Protein 8YK7 (pdb70)

Nearest PDB structures (foldseek):
  8yk7-assembly1_A  TM=1.013E+00  e=9.615E-17  Limosilactobacillus reuteri
  6sx1-assembly1_A  TM=9.581E-01  e=2.178E-10  Lactobacillus acidophilus NCFM
  6s5x-assembly1_A  TM=9.451E-01  e=1.793E-09  Streptococcus agalactiae
  6s5z-assembly2_B  TM=9.216E-01  e=1.908E-09  Streptococcus pyogenes
  6s5y-assembly6_F  TM=9.510E-01  e=7.464E-09  Streptococcus agalactiae

InterPro domains:
  IPR005877 YSIRK Gram-positive signal peptide [PF04650] (17-41)
  IPR005877 YSIRK Gram-positive signal peptide [TIGR01168] (12-47)
  IPR012706 Rib/alpha/Esp surface antigen repeat [TIGR02331] (1205-1282)
  IPR012706 Rib/alpha/Esp surface antigen repeat [TIGR02331] (1286-1363)
  IPR012706 Rib/alpha/Esp surface antigen repeat [TIGR02331] (1367-1444)
  IPR012706 Rib/alpha/Esp surface antigen repeat [TIGR02331] (1448-1523)
  IPR012706 Rib/alpha/Esp surface antigen repeat [TIGR02331] (1527-1591)
  IPR012706 Rib/alpha/Esp surface antigen repeat [TIGR02331] (1600-1668)
  IPR013783 Immunoglobulin-like fold [G3DSA:2.60.40.10] (894-987)
  IPR019931 LPXTG cell wall anchor motif [PF00746] (1719-1752)
  IPR019931 LPXTG cell wall anchor motif [PS50847] (1725-1763)
  IPR044055 Long Rib domain [PF18957] (893-985)
  IPR046776 Putative pectate lyase-like adhesive domain [PF20585] (189-336)
  IPR059115 Rib domain [PF08428] (1193-1267)
  IPR059115 Rib domain [PF08428] (1274-1348)
  IPR059115 Rib domain [PF08428] (1355-1429)
  IPR059115 Rib domain [PF08428] (1436-1510)
  IPR059115 Rib domain [PF08428] (1515-1591)
  IPR059115 Rib domain [PF08428] (1595-1663)

Solvent-accessible surface area: 4847 Å² total; per-residue (Å²): 148,140,92,52,34,20,94,70,75,104,16,85,34,76,88,1,84,10,94,42,50,84,92,12,84,23,20,86,0,0,135,23,80,115,92,15,35,144,67,14,140,46,69,36,124,108,113,16,88,26,90,86,92,27,103,26,115,14,36,0,14,0,24,5,88,78,49,21,123,31,91,11,104,16,46,0,60,3,61,140

Structure (mmCIF, N/CA/C/O backbone):
data_8YK7
#
_entry.id   8YK7
#
_cell.length_a   76.274
_cell.length_b   76.274
_cell.length_c   23.326
_cell.angle_alpha   90.00
_cell.angle_beta   90.00
_cell.angle_gamma   120.00
#
_symmetry.space_group_name_H-M   'P 61'
#
loop_
_entity.id
_entity.type
_entity.pdbx_description
1 polymer 'YSIRK signal domain/LPXTG anchor domain surface protein'
2 non-polymer 'COPPER (II) ION'
3 non-polymer 'SODIUM ION'
4 non-polymer 1,2-ETHANEDIOL
5 water water
#
loop_
_atom_site.group_PDB
_atom_site.id
_atom_site.type_symbol
_atom_site.label_atom_id
_atom_site.label_alt_id
_atom_site.label_comp_id
_atom_site.label_asym_id
_atom_site.label_entity_id
_atom_site.label_seq_id
_atom_site.pdbx_PDB_ins_code
_atom_site.Cartn_x
_atom_site.Cartn_y
_atom_site.Cartn_z
_atom_site.occupancy
_atom_site.B_iso_or_equiv
_atom_site.auth_seq_id
_atom_site.auth_comp_id
_atom_site.auth_asym_id
_atom_site.auth_atom_id
_atom_site.pdbx_PDB_model_num
ATOM 1 N N . SER A 1 1 ? -20.129 11.976 15.990 1.00 18.32 1189 SER A N 1
ATOM 2 C CA . SER A 1 1 ? -18.769 12.560 16.115 1.00 18.76 1189 SER A CA 1
ATOM 3 C C . SER A 1 1 ? -18.855 14.080 16.108 1.00 13.05 1189 SER A C 1
ATOM 4 O O . SER A 1 1 ? -19.888 14.636 15.759 1.00 11.90 1189 SER A O 1
ATOM 7 N N . VAL A 1 2 ? -17.764 14.750 16.493 1.00 16.18 1190 VAL A N 1
ATOM 8 C CA . VAL A 1 2 ? -17.759 16.198 16.463 1.00 15.87 1190 VAL A CA 1
ATOM 9 C C . VAL A 1 2 ? -17.362 16.608 15.056 1.00 14.49 1190 VAL A C 1
ATOM 10 O O . VAL A 1 2 ? -16.307 16.208 14.569 1.00 20.11 1190 VAL A O 1
ATOM 14 N N A THR A 1 3 ? -18.208 17.432 14.429 0.64 11.44 1191 THR A N 1
ATOM 15 N N B THR A 1 3 ? -18.246 17.343 14.383 0.36 15.83 1191 THR A N 1
ATOM 16 C CA A THR A 1 3 ? -18.001 17.872 13.056 0.64 13.27 1191 THR A CA 1
ATOM 17 C CA B THR A 1 3 ? -17.936 17.869 13.066 0.36 17.40 1191 THR A CA 1
ATOM 18 C C A THR A 1 3 ? -18.182 19.383 12.938 0.64 13.49 1191 THR A C 1
ATOM 19 C C B THR A 1 3 ? -18.141 19.379 13.080 0.36 18.30 1191 THR A C 1
ATOM 20 O O A THR A 1 3 ? -19.299 19.909 13.050 0.64 17.67 1191 THR A O 1
ATOM 21 O O B THR A 1 3 ? -19.197 19.880 13.475 0.36 23.18 1191 THR A O 1
ATOM 28 N N . THR A 1 4 ? -17.076 20.085 12.705 1.00 11.77 1192 THR A N 1
ATOM 29 C CA . THR A 1 4 ? -17.159 21.492 12.379 1.00 10.91 1192 THR A CA 1
ATOM 30 C C . THR A 1 4 ? -17.392 21.595 10.877 1.00 11.29 1192 THR A C 1
ATOM 31 O O . THR A 1 4 ? -17.348 20.608 10.155 1.00 9.81 1192 THR A O 1
ATOM 35 N N . ASP A 1 5 ? -17.591 22.813 10.382 1.00 9.84 1193 ASP A N 1
ATOM 36 C CA . ASP A 1 5 ? -17.724 23.032 8.955 1.00 8.99 1193 ASP A CA 1
ATOM 37 C C . ASP A 1 5 ? -16.465 22.539 8.242 1.00 9.22 1193 ASP A C 1
ATOM 38 O O . ASP A 1 5 ? -16.557 21.977 7.147 1.00 10.97 1193 ASP A O 1
ATOM 43 N N . ALA A 1 6 ? -15.289 22.713 8.860 1.00 8.70 1194 ALA A N 1
ATOM 44 C CA . ALA A 1 6 ? -14.069 22.232 8.226 1.00 9.00 1194 ALA A CA 1
ATOM 45 C C . ALA A 1 6 ? -14.031 20.706 8.103 1.00 10.63 1194 ALA A C 1
ATOM 46 O O . ALA A 1 6 ? -13.347 20.191 7.225 1.00 12.33 1194 ALA A O 1
ATOM 48 N N . ASP A 1 7 ? -14.735 19.987 8.975 1.00 11.72 1195 ASP A N 1
ATOM 49 C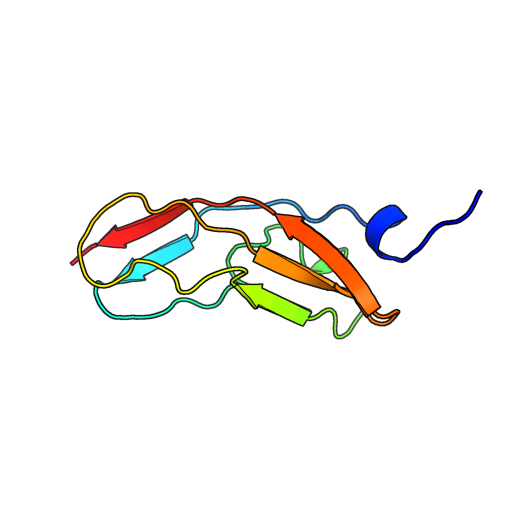 CA . ASP A 1 7 ? -14.863 18.551 8.826 1.00 14.34 1195 ASP A CA 1
ATOM 50 C C . ASP A 1 7 ? -15.848 18.219 7.705 1.00 15.49 1195 ASP A C 1
ATOM 51 O O . ASP A 1 7 ? -15.671 17.219 7.012 1.00 21.87 1195 ASP A O 1
ATOM 56 N N . LYS A 1 8 ? -16.896 19.037 7.558 1.00 14.13 1196 LYS A N 1
ATOM 57 C CA . LYS A 1 8 ? -18.016 18.732 6.678 1.00 14.65 1196 LYS A CA 1
ATOM 58 C C . LYS A 1 8 ? -17.671 19.003 5.204 1.00 12.77 1196 LYS A C 1
ATOM 59 O O . LYS A 1 8 ? -18.083 18.266 4.295 1.00 14.55 1196 LYS A O 1
ATOM 61 N N . TYR A 1 9 ? -16.932 20.084 4.951 1.00 11.37 1197 TYR A N 1
ATOM 62 C CA . TYR A 1 9 ? -16.694 20.581 3.601 1.00 11.61 1197 TYR A CA 1
ATOM 63 C C . TYR A 1 9 ? -15.277 20.231 3.146 1.00 10.67 1197 TYR A C 1
ATOM 64 O O . TYR A 1 9 ? -14.353 20.152 3.954 1.00 14.04 1197 TYR A O 1
ATOM 73 N N . THR A 1 10 ? -15.105 20.097 1.827 1.00 10.72 1198 THR A N 1
ATOM 74 C CA . THR A 1 10 ? -13.837 19.699 1.238 1.00 10.83 1198 THR A CA 1
ATOM 75 C C . THR A 1 10 ? -13.505 20.642 0.083 1.00 9.22 1198 THR A C 1
ATOM 76 O O . THR A 1 10 ? -13.772 20.378 -1.089 1.00 10.51 1198 THR A O 1
ATOM 80 N N . PRO A 1 11 ? -12.859 21.784 0.381 1.00 8.86 1199 PRO A N 1
ATOM 81 C CA . PRO A 1 11 ? -12.384 22.675 -0.670 1.00 7.52 1199 PRO A CA 1
ATOM 82 C C . PRO A 1 11 ? -11.230 22.010 -1.412 1.00 9.00 1199 PRO A C 1
ATOM 83 O O . PRO A 1 11 ? -10.421 21.293 -0.823 1.00 12.64 1199 PRO A O 1
ATOM 87 N N . GLU A 1 12 ? -11.187 22.276 -2.716 1.00 7.84 1200 GLU A N 1
ATOM 88 C CA . GLU A 1 12 ? -10.164 21.778 -3.614 1.00 10.06 1200 GLU A CA 1
ATOM 89 C C . GLU A 1 12 ? -9.395 22.960 -4.183 1.00 8.92 1200 GLU A C 1
ATOM 90 O O . GLU A 1 12 ? -9.985 23.993 -4.467 1.00 9.44 1200 GLU A O 1
ATOM 96 N N . GLY A 1 13 ? -8.101 22.761 -4.416 1.00 9.17 1201 GLY A N 1
ATOM 97 C CA . GLY A 1 13 ? -7.258 23.831 -4.908 1.00 9.32 1201 GLY A CA 1
ATOM 98 C C . GLY A 1 13 ? -7.156 23.875 -6.430 1.00 9.19 1201 GLY A C 1
ATOM 99 O O . GLY A 1 13 ? -7.380 22.886 -7.134 1.00 10.41 1201 GLY A O 1
ATOM 100 N N . GLN A 1 14 ? -6.685 25.020 -6.905 1.00 7.50 1202 GLN A N 1
ATOM 101 C CA . GLN A 1 14 ? -6.265 25.201 -8.280 1.00 7.51 1202 GLN A CA 1
ATOM 102 C C . GLN A 1 14 ? -5.194 26.286 -8.332 1.00 7.75 1202 GLN A C 1
ATOM 103 O O . GLN A 1 14 ? -5.094 27.108 -7.434 1.00 9.68 1202 GLN A O 1
ATOM 109 N N . ASP A 1 15 ? -4.400 26.270 -9.405 1.00 8.50 1203 ASP A N 1
ATOM 110 C CA . ASP A 1 15 ? -3.362 27.267 -9.594 1.00 7.99 1203 ASP A CA 1
ATOM 111 C C . ASP A 1 15 ? -3.935 28.669 -9.625 1.00 9.10 1203 ASP A C 1
ATOM 112 O O . ASP A 1 15 ? -5.050 28.893 -10.077 1.00 10.39 1203 ASP A O 1
ATOM 117 N N . VAL A 1 16 ? -3.104 29.597 -9.162 1.00 9.65 1204 VAL A N 1
ATOM 118 C CA . VAL A 1 16 ? -3.350 31.016 -9.244 1.00 9.76 1204 VAL A CA 1
ATOM 119 C C . VAL A 1 16 ? -2.226 31.648 -10.069 1.00 9.82 1204 VAL A C 1
ATOM 120 O O . VAL A 1 16 ? -1.072 31.333 -9.848 1.00 9.97 1204 VAL A O 1
ATOM 124 N N . SER A 1 17 ? -2.566 32.537 -11.003 1.00 10.39 1205 SER A N 1
ATOM 125 C CA . SER A 1 17 ? -1.584 33.335 -11.713 1.00 9.31 1205 SER A CA 1
ATOM 126 C C . SER A 1 17 ? -1.595 34.761 -11.190 1.00 8.65 1205 SER A C 1
ATOM 127 O O . SER A 1 17 ? -2.640 35.277 -10.857 1.00 10.29 1205 SER A O 1
ATOM 130 N N . THR A 1 18 ? -0.429 35.391 -11.171 1.00 7.89 1206 THR A N 1
ATOM 131 C CA . THR A 1 18 ? -0.359 36.805 -10.847 1.00 8.95 1206 THR A CA 1
ATOM 132 C C . THR A 1 18 ? 0.850 37.405 -11.530 1.00 8.23 1206 THR A C 1
ATOM 133 O O . THR A 1 18 ? 1.828 36.707 -11.797 1.00 9.39 1206 THR A O 1
ATOM 137 N N . LYS A 1 19 ? 0.785 38.706 -11.805 1.00 8.00 1207 LYS A N 1
ATOM 138 C CA . LYS A 1 19 ? 1.950 39.403 -12.310 1.00 9.14 1207 LYS A CA 1
ATOM 139 C C . LYS A 1 19 ? 2.843 39.791 -11.135 1.00 7.55 1207 LYS A C 1
ATOM 140 O O . LYS A 1 19 ? 2.370 40.049 -10.031 1.00 8.44 1207 LYS A O 1
ATOM 145 N N . THR A 1 20 ? 4.149 39.860 -11.391 1.00 8.57 1208 THR A N 1
ATOM 146 C CA . THR A 1 20 ? 5.102 40.250 -10.367 1.00 8.18 1208 THR A CA 1
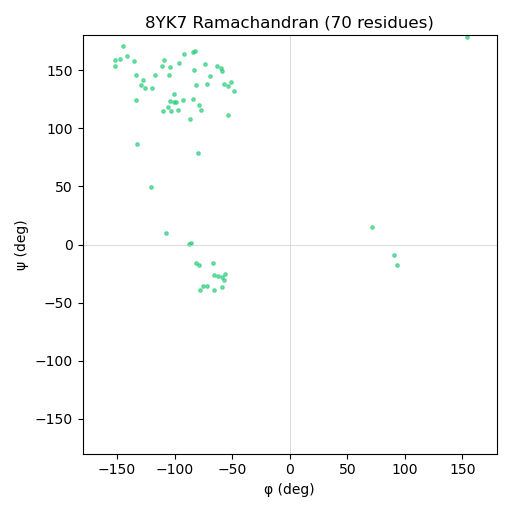ATOM 147 C C . THR A 1 20 ? 4.643 41.517 -9.649 1.00 9.14 1208 THR A C 1
ATOM 148 O O . THR A 1 20 ? 4.270 42.511 -10.275 1.00 10.12 1208 THR A O 1
ATOM 152 N N . GLY A 1 21 ? 4.695 41.471 -8.315 1.00 8.32 1209 GLY A N 1
ATOM 153 C CA . GLY A 1 21 ? 4.332 42.605 -7.482 1.00 9.47 1209 GLY A CA 1
ATOM 154 C C . GLY A 1 21 ? 2.876 42.607 -7.026 1.00 10.25 1209 GLY A C 1
ATOM 155 O O . GLY A 1 21 ? 2.529 43.348 -6.108 1.00 12.33 1209 GLY A O 1
ATOM 156 N N . VAL A 1 22 ? 2.021 41.820 -7.698 1.00 9.80 1210 VAL A N 1
ATOM 157 C CA . VAL A 1 22 ? 0.587 41.934 -7.501 1.00 10.28 1210 VAL A CA 1
ATOM 158 C C . VAL A 1 22 ? 0.143 40.760 -6.631 1.00 8.26 1210 VAL A C 1
ATOM 159 O O . VAL A 1 22 ? 0.360 39.594 -6.971 1.00 9.04 1210 VAL A O 1
ATOM 163 N N . VAL A 1 23 ? -0.496 41.067 -5.498 1.00 8.87 1211 VAL A N 1
ATOM 164 C CA . VAL A 1 23 ? -1.032 40.028 -4.640 1.00 8.55 1211 VAL A CA 1
ATOM 165 C C . VAL A 1 23 ? -2.349 39.542 -5.241 1.00 9.56 1211 VAL A C 1
ATOM 166 O O . VAL A 1 23 ? -3.292 40.322 -5.417 1.00 10.61 1211 VAL A O 1
ATOM 170 N N . PRO A 1 24 ? -2.466 38.241 -5.591 1.00 8.64 1212 PRO A N 1
ATOM 171 C CA . PRO A 1 24 ? -3.688 37.726 -6.196 1.00 9.96 1212 PRO A CA 1
ATOM 172 C C . PRO A 1 24 ? -4.723 37.400 -5.138 1.00 10.36 1212 PRO A C 1
ATOM 173 O O . PRO A 1 24 ? -4.437 37.323 -3.951 1.00 11.92 1212 PRO A O 1
ATOM 177 N N . ASN A 1 25 ? -5.935 37.197 -5.629 1.00 10.48 1213 ASN A N 1
ATOM 178 C CA . ASN A 1 25 ? -7.093 36.925 -4.813 1.00 10.77 1213 ASN A CA 1
ATOM 179 C C . ASN A 1 25 ? -7.055 35.469 -4.343 1.00 8.36 1213 ASN A C 1
ATOM 180 O O . ASN A 1 25 ? -7.176 34.591 -5.182 1.00 7.68 1213 ASN A O 1
ATOM 185 N N . PRO A 1 26 ? -6.943 35.155 -3.028 1.00 8.25 1214 PRO A N 1
ATOM 186 C CA . PRO A 1 26 ? -6.881 33.755 -2.578 1.00 8.37 1214 PRO A CA 1
ATOM 187 C C . PRO A 1 26 ? -8.130 32.941 -2.912 1.00 7.00 1214 PRO A C 1
ATOM 188 O O . PRO A 1 26 ? -8.065 31.719 -3.052 1.00 7.87 1214 PRO A O 1
ATOM 192 N N . ALA A 1 27 ? -9.278 33.616 -3.025 1.00 7.26 1215 ALA A N 1
ATOM 193 C CA . ALA A 1 27 ? -10.485 32.927 -3.450 1.00 7.92 1215 ALA A CA 1
ATOM 194 C C . ALA A 1 27 ? -10.294 32.243 -4.809 1.00 7.98 1215 ALA A C 1
ATOM 195 O O . ALA A 1 27 ? -10.897 31.204 -5.055 1.00 7.85 1215 ALA A O 1
ATOM 197 N N . GLU A 1 28 ? -9.439 32.788 -5.686 1.00 8.00 1216 GLU A N 1
ATOM 198 C CA A GLU A 1 28 ? -9.168 32.232 -7.005 0.53 9.07 1216 GLU A CA 1
ATOM 199 C CA B GLU A 1 28 ? -9.306 32.20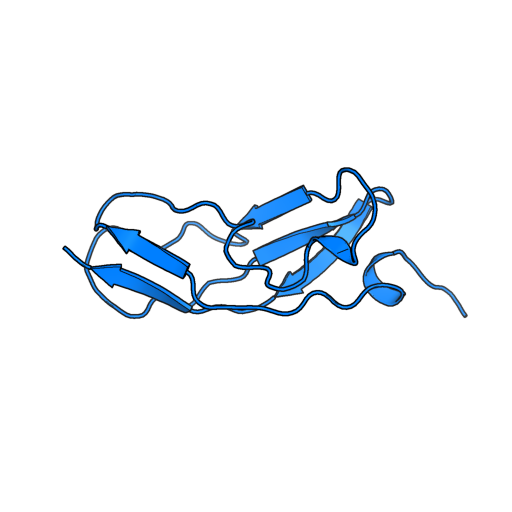3 -7.017 0.47 8.58 1216 GLU A CA 1
ATOM 200 C C . GLU A 1 28 ? -8.481 30.886 -6.929 1.00 9.01 1216 GLU A C 1
ATOM 201 O O . GLU A 1 28 ? -8.454 30.112 -7.880 1.00 10.92 1216 GLU A O 1
ATOM 212 N N . GLY A 1 29 ? -7.879 30.579 -5.771 1.00 8.47 1217 GLY A N 1
ATOM 213 C CA . GLY A 1 29 ? -7.179 29.313 -5.609 1.00 8.87 1217 GLY A CA 1
ATOM 214 C C . GLY A 1 29 ? -8.081 28.172 -5.132 1.00 8.26 1217 GLY A C 1
ATOM 215 O O . GLY A 1 29 ? -7.615 27.041 -4.979 1.00 9.58 1217 GLY A O 1
ATOM 216 N N . ILE A 1 30 ? -9.378 28.447 -4.921 1.00 7.24 1218 ILE A N 1
ATOM 217 C CA . ILE A 1 30 ? -10.339 27.412 -4.568 1.00 7.01 1218 ILE A CA 1
ATOM 218 C C . ILE A 1 30 ? -11.202 27.121 -5.790 1.00 6.55 1218 ILE A C 1
ATOM 219 O O . ILE A 1 30 ? -11.912 27.983 -6.306 1.00 7.37 1218 ILE A O 1
ATOM 224 N N . LYS A 1 31 ? -11.106 25.876 -6.245 1.00 7.12 1219 LYS A N 1
ATOM 225 C CA . LYS A 1 31 ? -11.747 25.432 -7.466 1.00 7.49 1219 LYS A CA 1
ATOM 226 C C . LYS A 1 31 ? -13.265 25.325 -7.311 1.00 5.82 1219 LYS A C 1
ATOM 227 O O . LYS A 1 31 ? -13.981 25.592 -8.275 1.00 7.90 1219 LYS A O 1
ATOM 233 N N . ASN A 1 32 ? -13.748 24.919 -6.124 1.00 5.86 1220 ASN A N 1
ATOM 234 C CA . ASN A 1 32 ? -15.131 24.512 -5.916 1.00 6.18 1220 ASN A CA 1
ATOM 235 C C . ASN A 1 32 ? -15.813 25.388 -4.855 1.00 6.25 1220 ASN A C 1
ATOM 236 O O . ASN A 1 32 ? -16.477 24.874 -3.955 1.00 6.31 1220 ASN A O 1
ATOM 241 N N . LYS A 1 33 ? -15.710 26.719 -4.977 1.00 6.41 1221 LYS A N 1
ATOM 242 C CA . LYS A 1 33 ? -16.325 27.621 -4.019 1.00 6.95 1221 LYS A CA 1
ATOM 243 C C . LYS A 1 33 ? -17.837 27.440 -3.920 1.00 6.52 1221 LYS A C 1
ATOM 244 O O . LYS A 1 33 ? -18.404 27.702 -2.868 1.00 7.78 1221 LYS A O 1
ATOM 250 N N . SER A 1 34 ? -18.493 26.989 -4.989 1.00 5.99 1222 SER A N 1
ATOM 251 C CA . SER A 1 34 ? -19.938 26.848 -4.940 1.00 6.82 1222 SER A CA 1
ATOM 252 C C . SER A 1 34 ? -20.386 25.757 -3.968 1.00 6.63 1222 SER A C 1
ATOM 253 O O . SER A 1 34 ? -21.558 25.707 -3.612 1.00 8.20 1222 SER A O 1
ATOM 256 N N . ASP A 1 35 ? -19.479 24.875 -3.542 1.00 6.29 1223 ASP A N 1
ATOM 257 C CA . ASP A 1 35 ? -19.828 23.792 -2.641 1.00 6.77 1223 ASP A CA 1
ATOM 258 C C . ASP A 1 35 ? -19.877 24.243 -1.190 1.00 7.56 1223 ASP A C 1
ATOM 259 O O . ASP A 1 35 ? -20.424 23.525 -0.373 1.00 11.69 1223 ASP A O 1
ATOM 264 N N . LEU A 1 36 ? -19.301 25.405 -0.909 1.00 6.16 1224 LEU A N 1
ATOM 265 C CA . LEU A 1 36 ? -19.053 25.851 0.447 1.00 7.54 1224 LEU A CA 1
ATOM 266 C C . LEU A 1 36 ? -20.182 26.765 0.909 1.00 8.24 1224 LEU A C 1
ATOM 267 O O . LEU A 1 36 ? -20.849 27.423 0.106 1.00 9.19 1224 LEU A O 1
ATOM 272 N N . PRO A 1 37 ? -20.396 26.888 2.240 1.00 8.29 1225 PRO A N 1
ATOM 273 C CA . PRO A 1 37 ? -21.491 27.716 2.753 1.00 9.86 1225 PRO A CA 1
ATOM 274 C C . PRO A 1 37 ? -21.391 29.188 2.340 1.00 11.42 1225 PRO A C 1
ATOM 275 O O . PRO A 1 37 ? -20.294 29.715 2.114 1.00 13.60 1225 PRO A O 1
ATOM 279 N N . ASP A 1 38 ? -22.542 29.877 2.243 1.00 13.40 1226 ASP A N 1
ATOM 280 C CA . ASP A 1 38 ? -22.534 31.302 1.911 1.00 14.40 1226 ASP A CA 1
ATOM 281 C C . ASP A 1 38 ? -21.626 32.094 2.857 1.00 12.85 1226 ASP A C 1
ATOM 282 O O . ASP A 1 38 ? -21.623 31.860 4.062 1.00 13.60 1226 ASP A O 1
ATOM 287 N N . GLY A 1 39 ? -20.828 33.018 2.288 1.00 14.91 1227 GLY A N 1
ATOM 288 C CA . GLY A 1 39 ? -19.955 33.891 3.072 1.00 16.39 1227 GLY A CA 1
ATOM 289 C C . GLY A 1 39 ? -18.747 33.189 3.707 1.00 11.74 1227 GLY A C 1
ATOM 290 O O . GLY A 1 39 ? -18.098 33.726 4.604 1.00 17.39 1227 GLY A O 1
ATOM 291 N N . THR A 1 40 ? -18.433 31.970 3.260 1.00 12.86 1228 THR A N 1
ATOM 292 C CA . THR A 1 40 ? -17.125 31.384 3.514 1.00 9.61 1228 THR A CA 1
ATOM 293 C C . THR A 1 40 ? -16.070 32.410 3.095 1.00 9.62 1228 THR A C 1
ATOM 294 O O . THR A 1 40 ? -16.232 33.094 2.076 1.00 12.66 1228 THR A O 1
ATOM 298 N N . LYS A 1 41 ? -15.000 32.517 3.897 1.00 6.98 1229 LYS A N 1
ATOM 299 C CA . LYS A 1 41 ? -13.945 33.500 3.677 1.00 6.96 1229 LYS A CA 1
ATOM 300 C C . LYS A 1 41 ? -12.651 32.817 3.244 1.00 7.04 1229 LYS A C 1
ATOM 301 O O . LYS A 1 41 ? -12.393 31.657 3.586 1.00 7.43 1229 LYS A O 1
ATOM 307 N N . TYR A 1 42 ? -11.836 33.578 2.505 1.00 7.56 1230 TYR A N 1
ATOM 308 C CA . TYR A 1 42 ? -10.573 33.107 1.959 1.00 7.61 1230 TYR A CA 1
ATOM 309 C C . TYR A 1 42 ? -9.478 34.102 2.314 1.00 7.70 1230 TYR A C 1
ATOM 310 O O . TYR A 1 42 ? -9.675 35.314 2.205 1.00 8.45 1230 TYR A O 1
ATOM 319 N N . THR A 1 43 ? -8.327 33.578 2.719 1.00 7.03 1231 THR A N 1
ATOM 320 C CA . THR A 1 43 ? -7.154 34.388 3.020 1.00 7.93 1231 THR A CA 1
ATOM 321 C C . THR A 1 43 ? -5.914 33.590 2.653 1.00 8.04 1231 THR A C 1
ATOM 322 O O . THR A 1 43 ? -5.959 32.374 2.536 1.00 9.41 1231 THR A O 1
ATOM 326 N N . TRP A 1 44 ? -4.808 34.300 2.462 1.00 9.23 1232 TRP A N 1
ATOM 327 C CA . TRP A 1 44 ? -3.508 33.666 2.355 1.00 9.63 1232 TRP A CA 1
ATOM 328 C C . TRP A 1 44 ? -2.982 33.359 3.755 1.00 9.23 1232 TRP A C 1
ATOM 329 O O . TRP A 1 44 ? -3.040 34.226 4.637 1.00 13.10 1232 TRP A O 1
ATOM 340 N N . LYS A 1 45 ? -2.396 32.163 3.935 1.00 9.75 1233 LYS A N 1
ATOM 341 C CA . LYS A 1 45 ? -1.839 31.788 5.234 1.00 11.01 1233 LYS A CA 1
ATOM 342 C C . LYS A 1 45 ? -0.640 32.674 5.590 1.00 13.26 1233 LYS A C 1
ATOM 343 O O . LYS A 1 45 ? -0.467 33.054 6.750 1.00 15.03 1233 LYS A O 1
ATOM 349 N N . ASP A 1 46 ? 0.178 32.973 4.573 1.00 12.93 1234 ASP A N 1
ATOM 350 C CA . ASP A 1 46 ? 1.418 33.739 4.674 1.00 12.88 1234 ASP A CA 1
ATOM 351 C C . ASP A 1 46 ? 1.436 34.738 3.519 1.00 16.44 1234 ASP A C 1
ATOM 352 O O . ASP A 1 46 ? 0.774 34.520 2.497 1.00 14.48 1234 ASP A O 1
ATOM 357 N N . THR A 1 47 ? 2.242 35.797 3.714 1.00 15.77 1235 THR A N 1
ATOM 358 C CA . THR A 1 47 ? 2.525 36.808 2.712 1.00 15.94 1235 THR A CA 1
ATOM 359 C C . THR A 1 47 ? 3.028 36.111 1.452 1.00 14.06 1235 THR A C 1
ATOM 360 O O . THR A 1 47 ? 4.092 35.474 1.502 1.00 20.78 1235 THR A O 1
ATOM 364 N N . PRO A 1 48 ? 2.269 36.110 0.324 1.00 16.37 1236 PRO A N 1
ATOM 365 C CA . PRO A 1 48 ? 2.749 35.509 -0.925 1.00 14.08 1236 PRO A CA 1
ATOM 366 C C . PRO A 1 48 ? 4.064 36.136 -1.362 1.00 11.06 1236 PRO A C 1
ATOM 367 O O . PRO A 1 48 ? 4.215 37.342 -1.300 1.00 13.45 1236 PRO A O 1
ATOM 371 N N . ASP A 1 49 ? 4.985 35.299 -1.827 1.00 11.48 1237 ASP A N 1
ATOM 372 C CA . ASP A 1 49 ? 6.285 35.727 -2.320 1.00 10.01 1237 ASP A CA 1
ATOM 373 C C . ASP A 1 49 ? 6.150 36.256 -3.740 1.00 9.28 1237 ASP A C 1
ATOM 374 O O . ASP A 1 49 ? 6.463 35.551 -4.687 1.00 12.16 1237 ASP A O 1
ATOM 379 N N . ILE A 1 50 ? 5.676 37.488 -3.915 1.00 8.99 1238 ILE A N 1
ATOM 380 C CA . ILE A 1 50 ? 5.315 37.930 -5.257 1.00 11.07 1238 ILE A CA 1
ATOM 381 C C . ILE A 1 50 ? 6.316 38.948 -5.816 1.00 8.56 1238 ILE A C 1
ATOM 382 O O . ILE A 1 50 ? 6.058 39.536 -6.855 1.00 10.08 1238 ILE A O 1
ATOM 387 N N . SER A 1 51 ? 7.460 39.169 -5.165 1.00 8.64 1239 SER A N 1
ATOM 388 C CA . SER A 1 51 ? 8.358 40.231 -5.597 1.00 8.81 1239 SER A CA 1
ATOM 389 C C . SER A 1 51 ? 9.201 39.836 -6.811 1.00 9.30 1239 SER A C 1
ATOM 390 O O . SER A 1 51 ? 9.774 40.708 -7.459 1.00 10.25 1239 SER A O 1
ATOM 393 N N . THR A 1 52 ? 9.298 38.535 -7.103 1.00 6.25 1240 THR A N 1
ATOM 394 C CA . THR A 1 52 ? 10.025 38.043 -8.271 1.00 5.60 1240 THR A CA 1
ATOM 395 C C . THR A 1 52 ? 9.273 36.866 -8.884 1.00 5.57 1240 THR A C 1
ATOM 396 O O . THR A 1 52 ? 8.386 36.284 -8.255 1.00 6.82 1240 THR A O 1
ATOM 400 N N . GLU A 1 53 ? 9.605 36.545 -10.132 1.00 6.02 1241 GLU A N 1
ATOM 401 C CA . GLU A 1 53 ? 8.980 35.417 -10.797 1.00 6.08 1241 GLU A CA 1
ATOM 402 C C . GLU A 1 53 ? 9.300 34.097 -10.094 1.00 5.63 1241 GLU A C 1
ATOM 403 O O . GLU A 1 53 ? 10.348 33.905 -9.481 1.00 7.24 1241 GLU A O 1
ATOM 409 N N . GLY A 1 54 ? 8.392 33.142 -10.268 1.00 6.51 1242 GLY A N 1
ATOM 410 C CA . GLY A 1 54 ? 8.627 31.759 -9.898 1.00 6.63 1242 GLY A CA 1
ATOM 411 C C . GLY A 1 54 ? 7.313 31.063 -9.595 1.00 6.06 1242 GLY A C 1
ATOM 412 O O . GLY A 1 54 ? 6.264 31.683 -9.644 1.00 7.07 1242 GLY A O 1
ATOM 413 N N . ASN A 1 55 ? 7.404 29.771 -9.276 1.00 5.68 1243 ASN A N 1
ATOM 414 C CA A ASN A 1 55 ? 6.284 28.961 -8.820 0.73 6.85 1243 ASN A CA 1
ATOM 415 C CA B ASN A 1 55 ? 6.280 28.976 -8.814 0.27 6.74 1243 ASN A CA 1
ATOM 416 C C . ASN A 1 55 ? 6.300 29.001 -7.297 1.00 6.82 1243 ASN A C 1
ATOM 417 O O . ASN A 1 55 ? 7.109 28.317 -6.685 1.00 8.92 1243 ASN A O 1
ATOM 426 N N . LYS A 1 56 ? 5.464 29.85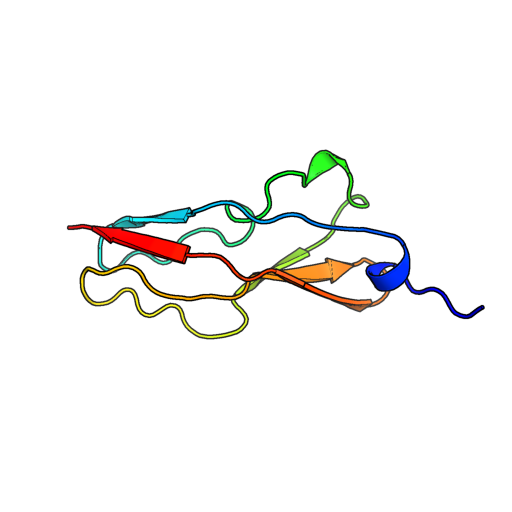0 -6.703 1.00 6.56 1244 LYS A N 1
ATOM 427 C CA . LYS A 1 56 ? 5.576 30.113 -5.285 1.00 7.76 1244 LYS A CA 1
ATOM 428 C C . L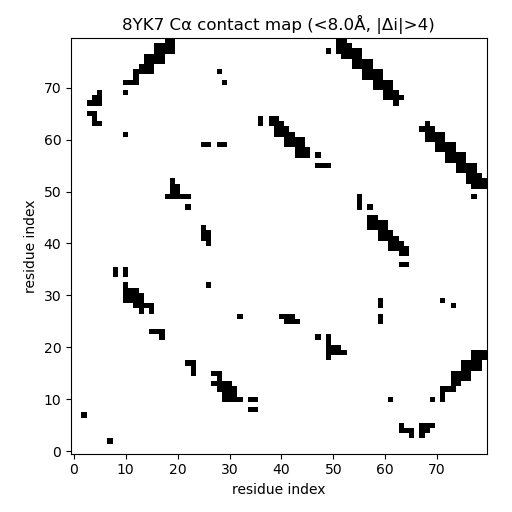YS A 1 56 ? 4.550 29.274 -4.538 1.00 7.50 1244 LYS A C 1
ATOM 429 O O . LYS A 1 56 ? 3.351 29.333 -4.837 1.00 8.01 1244 LYS A O 1
ATOM 435 N N . PRO A 1 57 ? 4.971 28.431 -3.578 1.00 7.62 1245 PRO A N 1
ATOM 436 C CA . PRO A 1 57 ? 3.995 27.648 -2.835 1.00 8.06 1245 PRO A CA 1
ATOM 437 C C . PRO A 1 57 ? 3.242 28.582 -1.900 1.00 8.17 1245 PRO A C 1
ATOM 438 O O . PRO A 1 57 ? 3.831 29.466 -1.283 1.00 11.66 1245 PRO A O 1
ATOM 442 N N . ALA A 1 58 ? 1.932 28.391 -1.809 1.00 8.48 1246 ALA A N 1
ATOM 443 C CA . ALA A 1 58 ? 1.103 29.162 -0.899 1.00 7.95 1246 ALA A CA 1
ATOM 444 C C . ALA A 1 58 ? -0.005 28.276 -0.346 1.00 8.01 1246 ALA A C 1
ATOM 445 O O . ALA A 1 58 ? -0.194 27.154 -0.790 1.00 8.90 1246 ALA A O 1
ATOM 447 N N . VAL A 1 59 ? -0.721 28.804 0.648 1.00 8.62 1247 VAL A N 1
ATOM 448 C CA . VAL A 1 59 ? -1.820 28.076 1.253 1.00 8.60 1247 VAL A CA 1
ATOM 449 C C . VAL A 1 59 ? -3.015 29.013 1.382 1.00 7.73 1247 VAL A C 1
ATOM 450 O O . VAL A 1 59 ? -2.903 30.071 2.003 1.00 9.04 1247 VAL A O 1
ATOM 454 N N . VAL A 1 60 ? -4.147 28.594 0.814 1.00 7.22 1248 VAL A N 1
ATOM 455 C CA . VAL A 1 60 ? -5.399 29.290 1.028 1.00 6.87 1248 VAL A CA 1
ATOM 456 C C . VAL A 1 60 ? -6.000 28.784 2.331 1.00 7.17 1248 VAL A C 1
ATOM 457 O O . VAL A 1 60 ? -6.235 27.579 2.477 1.00 8.64 1248 VAL A O 1
ATOM 461 N N . VAL A 1 61 ? -6.285 29.720 3.233 1.00 7.16 1249 VAL A N 1
ATOM 462 C CA . VAL A 1 61 ? -7.033 29.417 4.437 1.00 6.80 1249 VAL A CA 1
ATOM 463 C C . VAL A 1 61 ? -8.500 29.693 4.133 1.00 6.17 1249 VAL A C 1
ATOM 464 O O . VAL A 1 61 ? -8.856 30.791 3.684 1.00 7.25 1249 VAL A O 1
ATOM 468 N N . VAL A 1 62 ? -9.318 28.665 4.343 1.00 6.51 1250 VAL A N 1
ATOM 469 C CA . VAL A 1 62 ? -10.753 28.732 4.161 1.00 6.04 1250 VAL A CA 1
ATOM 470 C C . VAL A 1 62 ? -11.365 28.832 5.547 1.00 6.34 1250 VAL A C 1
ATOM 471 O O . VAL A 1 62 ? -11.265 27.891 6.320 1.00 7.63 1250 VAL A O 1
ATOM 475 N N . THR A 1 63 ? -12.018 29.958 5.849 1.00 6.61 1251 THR A N 1
ATOM 476 C CA . THR A 1 63 ? -12.600 30.174 7.168 1.00 6.11 1251 THR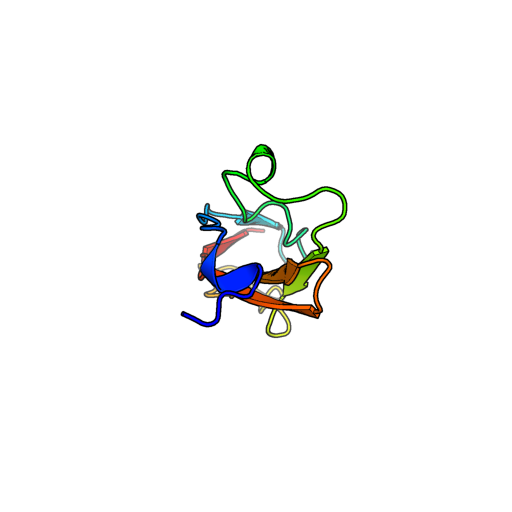 A CA 1
ATOM 477 C C . THR A 1 63 ? -14.119 30.131 7.035 1.00 6.81 1251 THR A C 1
ATOM 478 O O . THR A 1 63 ? -14.729 30.966 6.336 1.00 8.11 1251 THR A O 1
ATOM 482 N N . TYR A 1 64 ? -14.702 29.121 7.679 1.00 7.55 1252 TYR A N 1
ATOM 483 C CA . TYR A 1 64 ? -16.119 28.853 7.541 1.00 7.85 1252 TYR A CA 1
ATOM 484 C C . TYR A 1 64 ? -16.902 29.730 8.503 1.00 8.46 1252 TYR A C 1
ATOM 485 O O . TYR A 1 64 ? -16.346 30.269 9.457 1.00 9.67 1252 TYR A O 1
ATOM 494 N N . PRO A 1 65 ? -18.233 29.836 8.310 1.00 9.71 1253 PRO A N 1
ATOM 495 C CA . PRO A 1 65 ? -19.049 30.631 9.224 1.00 10.65 1253 PRO A CA 1
ATOM 496 C C . PRO A 1 65 ? -18.958 30.243 10.699 1.00 11.34 1253 PRO A C 1
ATOM 497 O O . PRO A 1 65 ? -19.173 31.092 11.563 1.00 14.33 1253 PRO A O 1
ATOM 501 N N . ASP A 1 66 ? -18.617 28.984 10.997 1.00 10.38 1254 ASP A N 1
ATOM 502 C CA . ASP A 1 66 ? -18.535 28.549 12.381 1.00 10.65 1254 ASP A CA 1
ATOM 503 C C . ASP A 1 66 ? -17.161 28.857 12.973 1.00 9.37 1254 ASP A C 1
ATOM 504 O O . ASP A 1 66 ? -16.929 28.516 14.114 1.00 10.40 1254 ASP A O 1
ATOM 509 N N . GLY A 1 67 ? -16.257 29.476 12.203 1.00 9.55 1255 GLY A N 1
ATOM 510 C CA . GLY A 1 67 ? -14.938 29.861 12.686 1.00 8.99 1255 GLY A CA 1
ATOM 511 C C . GLY A 1 67 ? -13.871 28.789 12.478 1.00 5.95 1255 GLY A C 1
ATOM 512 O O . GLY A 1 67 ? -12.689 29.076 12.682 1.00 7.49 1255 GLY A O 1
ATOM 513 N N . SER A 1 68 ? -14.264 27.571 12.065 1.00 7.46 1256 SER A N 1
ATOM 514 C CA . SER A 1 68 ? -13.296 26.535 11.752 1.00 6.23 1256 SER A CA 1
ATOM 515 C C . SER A 1 68 ? -12.606 26.849 10.424 1.00 6.64 1256 SER A C 1
ATOM 516 O O . SER A 1 68 ? -13.148 27.548 9.571 1.00 7.48 1256 SER A O 1
ATOM 519 N N . LYS A 1 69 ? -11.396 26.318 10.260 1.00 6.80 1257 LYS A N 1
ATOM 520 C CA . LYS A 1 69 ? -10.579 26.590 9.089 1.00 6.92 1257 LYS A CA 1
ATOM 521 C C . LYS A 1 69 ? -10.084 25.318 8.412 1.00 7.45 1257 LYS A C 1
ATOM 522 O O . LYS A 1 69 ? -9.699 24.358 9.063 1.00 9.01 1257 LYS A O 1
ATOM 528 N N . ASP A 1 70 ? -10.080 25.374 7.076 1.00 7.44 1258 ASP A N 1
ATOM 529 C CA . ASP A 1 70 ? -9.373 24.425 6.235 1.00 7.13 1258 ASP A CA 1
ATOM 530 C C . ASP A 1 70 ? -8.175 25.125 5.592 1.00 7.80 1258 ASP A C 1
ATOM 531 O O . ASP A 1 70 ? -8.147 26.346 5.486 1.00 8.03 1258 ASP A O 1
ATOM 536 N N . GLU A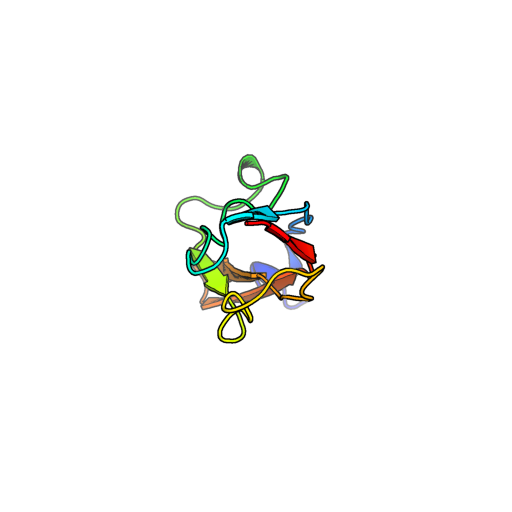 1 71 ? -7.193 24.330 5.155 1.00 8.35 1259 GLU A N 1
ATOM 537 C CA . GLU A 1 71 ? -6.037 24.838 4.440 1.00 9.29 1259 GLU A CA 1
ATOM 538 C C . GLU A 1 71 ? -5.900 24.099 3.123 1.00 9.44 1259 GLU A C 1
ATOM 539 O O . GLU A 1 71 ? -6.025 22.880 3.095 1.00 12.19 1259 GLU A O 1
ATOM 545 N N . VAL A 1 72 ? -5.644 24.856 2.047 1.00 7.31 1260 VAL A N 1
ATOM 546 C CA . VAL A 1 72 ? -5.575 24.283 0.712 1.00 7.88 1260 VAL A CA 1
ATOM 547 C C . VAL A 1 72 ? -4.276 24.756 0.077 1.00 8.02 1260 VAL A C 1
ATOM 548 O O . VAL A 1 72 ? -4.142 25.921 -0.280 1.00 8.52 1260 VAL A O 1
ATOM 552 N N A PRO A 1 73 ? -3.238 23.899 -0.001 0.59 8.39 1261 PRO A N 1
ATOM 553 N N B PRO A 1 73 ? -3.296 23.853 -0.145 0.41 8.34 1261 PRO A N 1
ATOM 554 C CA A PRO A 1 73 ? -2.040 24.236 -0.773 0.59 8.79 1261 PRO A CA 1
ATOM 555 C CA B PRO A 1 73 ? -2.039 24.248 -0.772 0.41 9.22 1261 PRO A CA 1
ATOM 556 C C A PRO A 1 73 ? -2.342 24.520 -2.238 0.59 8.41 1261 PRO A C 1
ATOM 557 C C B PRO A 1 73 ? -2.208 24.436 -2.273 0.41 8.87 1261 PRO A C 1
ATOM 558 O O A PRO A 1 73 ? -3.165 23.840 -2.850 0.59 9.17 1261 PRO A O 1
ATOM 559 O O B PRO A 1 73 ? -2.778 23.586 -2.956 0.41 10.83 1261 PRO A O 1
ATOM 566 N N . VAL A 1 74 ? -1.682 25.557 -2.769 1.00 8.25 1262 VAL A N 1
ATOM 567 C CA . VAL A 1 74 ? -1.744 25.892 -4.181 1.00 8.06 1262 VAL A CA 1
ATOM 568 C C . VAL A 1 74 ? -0.390 26.439 -4.620 1.00 8.35 1262 VAL A C 1
ATOM 569 O O . VAL A 1 74 ? 0.440 26.815 -3.788 1.00 11.17 1262 VAL A O 1
ATOM 573 N N . THR A 1 75 ? -0.195 26.463 -5.938 1.00 8.18 1263 THR A N 1
ATOM 574 C CA . THR A 1 75 ? 0.934 27.141 -6.550 1.00 7.19 1263 THR A CA 1
ATOM 575 C C . THR A 1 75 ? 0.472 28.495 -7.091 1.00 6.88 1263 THR A C 1
ATOM 576 O O . THR A 1 75 ? -0.497 28.551 -7.843 1.00 7.93 1263 THR A O 1
ATOM 580 N N . ILE A 1 76 ? 1.216 29.555 -6.737 1.00 6.83 1264 ILE A N 1
ATOM 581 C CA . ILE A 1 76 ? 1.065 30.857 -7.362 1.00 7.49 1264 ILE A CA 1
ATOM 582 C C . ILE A 1 76 ? 2.134 30.980 -8.439 1.00 7.60 1264 ILE A C 1
ATOM 583 O O . ILE A 1 76 ? 3.322 31.009 -8.135 1.00 8.25 1264 ILE A O 1
ATOM 588 N N . HIS A 1 77 ? 1.696 31.079 -9.695 1.00 6.89 1265 HI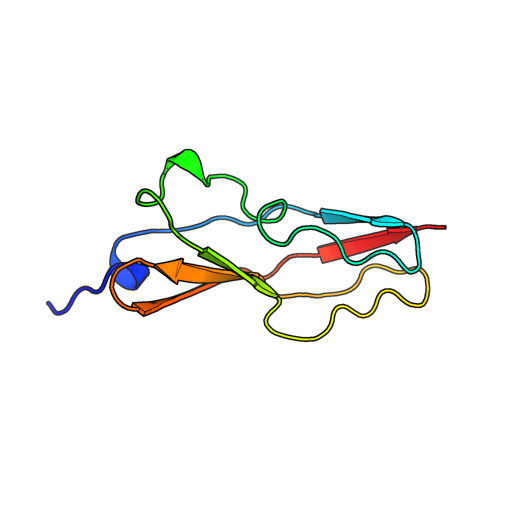S A N 1
ATOM 589 C CA . HIS A 1 77 ? 2.600 31.315 -10.813 1.00 6.97 1265 HIS A CA 1
ATOM 590 C C . HIS A 1 77 ? 2.790 32.815 -10.954 1.00 8.09 1265 HIS A C 1
ATOM 591 O O . HIS A 1 77 ? 1.874 33.501 -11.397 1.00 10.71 1265 HIS A O 1
ATOM 598 N N . VAL A 1 78 ? 3.983 33.294 -10.583 1.00 7.26 1266 VAL A N 1
ATOM 599 C CA . VAL A 1 78 ? 4.280 34.718 -10.632 1.00 6.82 1266 VAL A CA 1
ATOM 600 C C . VAL A 1 78 ? 5.099 34.941 -11.901 1.00 6.56 1266 VAL A C 1
ATOM 601 O O . VAL A 1 78 ? 6.170 34.343 -12.083 1.00 7.16 1266 VAL A O 1
ATOM 605 N N . THR A 1 79 ? 4.592 35.819 -12.765 1.00 7.60 1267 THR A N 1
ATOM 606 C CA . THR A 1 79 ? 5.230 36.090 -14.035 1.00 10.23 1267 THR A CA 1
ATOM 607 C C . THR A 1 79 ? 5.302 37.593 -14.255 1.00 8.94 1267 THR A C 1
ATOM 608 O O . THR A 1 79 ? 4.384 38.313 -13.876 1.00 9.11 1267 THR A O 1
ATOM 612 N N . ASN A 1 80 ? 6.372 38.045 -14.911 1.00 10.31 1268 ASN A N 1
ATOM 613 C CA . ASN A 1 80 ? 6.489 39.447 -15.274 1.00 11.13 1268 ASN A CA 1
ATOM 614 C C . ASN A 1 80 ? 5.492 39.790 -16.387 1.00 13.36 1268 ASN A C 1
ATOM 615 O O . ASN A 1 80 ? 5.091 38.855 -17.121 1.00 14.51 1268 ASN A O 1
#

Foldseek 3Di:
DDDDLQNVDDWAFDEAEDEAPDDDDQVVGTPCVVRADPPWDWDWPDDWPRNDFDFTKTWIWTQHPVRDIDIYIYTYGYHD

Radius of gyration: 13.32 Å; Cα contacts (8 Å, |Δi|>4): 179; chains: 1; bounding box: 33×30×32 Å

Organism: Limosilactobacillus reuteri (NCBI:txid1598)

B-factor: mean 12.42, std 6.31, range [1.77, 56.13]

Secondary structure (DSSP, 8-state):
----HHHH----B--EEEETTPPP-GGGGBTTGGGSPTT-EEEESS----SS-EEEEEEEEEE-TTS-EEEEEEEEEEE-

Sequence (80 aa):
SVTTTDADKYTPEGQDVSTKTGVVPNPAEEGIKNKSDLPDGTKYTWKDTPDISTEGNNKPAVVVVTYPDGSKDEVPPVTIHVTN